Protein AF-A0A0G1QEK6-F1 (afdb_monomer_lite)

pLDDT: mean 96.11, std 2.42, range [83.25, 98.31]

Radius of gyration: 10.99 Å; chains: 1; bounding box: 25×16×28 Å

Sequence (53 aa):
MHQNIGDGYLGTQALARLINHPSLAHLPLILEVPGDGSGPDKANIDRVKQMFS

Structure (mmCIF, N/CA/C/O backbone):
data_AF-A0A0G1QEK6-F1
#
_entry.id   AF-A0A0G1QEK6-F1
#
loop_
_atom_site.group_PDB
_atom_site.id
_atom_site.type_symbol
_atom_site.label_atom_id
_atom_site.label_alt_id
_atom_site.label_comp_id
_atom_site.label_asym_id
_atom_site.label_entity_id
_atom_site.label_seq_id
_atom_site.pdbx_PDB_ins_code
_atom_site.Cartn_x
_atom_site.Cartn_y
_atom_site.Cartn_z
_atom_site.occupancy
_atom_site.B_iso_or_equiv
_atom_site.auth_seq_id
_atom_site.auth_comp_id
_atom_site.auth_asym_id
_atom_site.auth_atom_id
_atom_site.pdbx_PDB_model_num
ATOM 1 N N . MET A 1 1 ? 15.075 6.932 -1.353 1.00 83.25 1 MET A N 1
ATOM 2 C CA . MET A 1 1 ? 14.318 6.454 -2.532 1.00 83.25 1 MET A CA 1
ATOM 3 C C . MET A 1 1 ? 13.300 5.432 -2.045 1.00 83.25 1 MET A C 1
ATOM 5 O O . MET A 1 1 ? 13.633 4.699 -1.122 1.00 83.25 1 MET A O 1
ATOM 9 N N . HIS A 1 2 ? 12.079 5.417 -2.587 1.00 93.69 2 HIS A N 1
ATOM 10 C CA . HIS A 1 2 ? 11.071 4.412 -2.223 1.00 93.69 2 HIS A CA 1
ATOM 11 C C . HIS A 1 2 ? 11.450 3.025 -2.762 1.00 93.69 2 HIS A C 1
ATOM 13 O O . HIS A 1 2 ? 12.191 2.918 -3.737 1.00 93.69 2 HIS A O 1
ATOM 19 N N . GLN A 1 3 ? 10.934 1.974 -2.126 1.00 96.75 3 GLN A N 1
ATOM 20 C CA . GLN A 1 3 ? 11.084 0.585 -2.560 1.00 96.75 3 GLN A CA 1
ATOM 21 C C . GLN A 1 3 ? 9.709 -0.069 -2.680 1.00 96.75 3 GLN A C 1
ATOM 23 O O . GLN A 1 3 ? 8.740 0.381 -2.067 1.00 96.75 3 GLN A O 1
ATOM 28 N N . ASN A 1 4 ? 9.639 -1.124 -3.488 1.00 97.31 4 ASN A N 1
ATOM 29 C CA . ASN A 1 4 ? 8.433 -1.923 -3.649 1.00 97.31 4 ASN A CA 1
ATOM 30 C C . ASN A 1 4 ? 8.041 -2.611 -2.335 1.00 97.31 4 ASN A C 1
ATOM 32 O O . ASN A 1 4 ? 8.832 -2.759 -1.398 1.00 97.31 4 ASN A O 1
ATOM 36 N N . ILE A 1 5 ? 6.779 -3.016 -2.261 1.00 97.50 5 ILE A N 1
ATOM 37 C CA . ILE A 1 5 ? 6.159 -3.548 -1.052 1.00 97.50 5 ILE A CA 1
ATOM 38 C C . ILE A 1 5 ? 6.880 -4.826 -0.620 1.00 97.50 5 ILE A C 1
ATOM 40 O O . ILE A 1 5 ? 6.827 -5.835 -1.317 1.00 97.50 5 ILE A O 1
ATOM 44 N N . GLY A 1 6 ? 7.535 -4.779 0.543 1.00 95.38 6 GLY A N 1
ATOM 45 C CA . GLY A 1 6 ? 8.309 -5.892 1.105 1.00 95.38 6 GLY A CA 1
ATOM 46 C C . GLY A 1 6 ? 9.785 -5.938 0.700 1.00 95.38 6 GLY A C 1
ATOM 47 O O . GLY A 1 6 ? 10.539 -6.670 1.330 1.00 95.38 6 GLY A O 1
ATOM 48 N N . ASP A 1 7 ? 10.214 -5.115 -0.258 1.00 96.19 7 ASP A N 1
ATOM 49 C CA . ASP A 1 7 ? 11.589 -5.133 -0.783 1.00 96.19 7 ASP A CA 1
ATOM 50 C C . ASP A 1 7 ? 12.515 -4.144 -0.048 1.00 96.19 7 ASP A C 1
ATOM 52 O O . ASP A 1 7 ? 13.705 -4.041 -0.350 1.00 96.19 7 ASP A O 1
ATOM 56 N N . GLY A 1 8 ? 11.968 -3.400 0.920 1.00 95.50 8 GLY A N 1
ATOM 57 C CA . GLY A 1 8 ? 12.708 -2.448 1.740 1.00 95.50 8 GLY A CA 1
ATOM 58 C C . GLY A 1 8 ? 12.799 -2.799 3.217 1.00 95.50 8 GLY A C 1
ATOM 59 O O . GLY A 1 8 ? 12.200 -3.752 3.706 1.00 95.50 8 GLY A O 1
ATOM 60 N N . TYR A 1 9 ? 13.545 -1.980 3.955 1.00 96.50 9 TYR A N 1
ATOM 61 C CA . TYR A 1 9 ? 13.957 -2.277 5.333 1.00 96.50 9 TYR A CA 1
ATOM 62 C C . TYR A 1 9 ? 12.842 -2.213 6.383 1.00 96.50 9 TYR A C 1
ATOM 64 O O . TYR A 1 9 ? 13.014 -2.740 7.478 1.00 96.50 9 TYR A O 1
ATOM 72 N N . LEU A 1 10 ? 11.703 -1.583 6.072 1.00 94.69 10 LEU A N 1
ATOM 73 C CA . LEU A 1 10 ? 10.557 -1.539 6.986 1.00 94.69 10 LEU A CA 1
ATOM 74 C C . LEU A 1 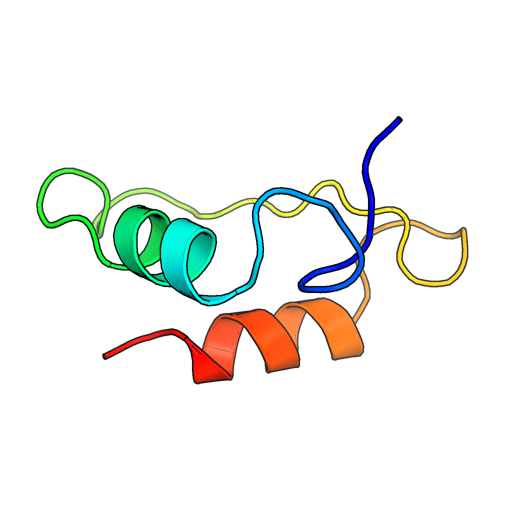10 ? 9.953 -2.941 7.195 1.00 94.69 10 LEU A C 1
ATOM 76 O O . LEU A 1 10 ? 9.461 -3.254 8.277 1.00 94.69 10 LEU A O 1
ATOM 80 N N . GLY A 1 11 ? 10.020 -3.791 6.164 1.00 93.12 11 GLY A N 1
ATOM 81 C CA . GLY A 1 11 ? 9.433 -5.126 6.167 1.00 93.12 11 GLY A CA 1
ATOM 82 C C . GLY A 1 11 ? 7.901 -5.131 6.081 1.00 93.12 11 GLY A C 1
ATOM 83 O O . GLY A 1 11 ? 7.210 -4.150 6.365 1.00 93.12 11 GLY A O 1
ATOM 84 N N . THR A 1 12 ? 7.349 -6.277 5.683 1.00 94.75 12 THR A N 1
ATOM 85 C CA . THR A 1 12 ? 5.904 -6.449 5.452 1.00 94.75 12 THR A CA 1
ATOM 86 C C . THR A 1 12 ? 5.080 -6.404 6.737 1.00 94.75 12 THR A C 1
ATOM 88 O O . THR A 1 12 ? 3.974 -5.876 6.731 1.00 94.75 12 THR A O 1
ATOM 91 N N . GLN A 1 13 ? 5.616 -6.891 7.861 1.00 95.50 13 GLN A N 1
ATOM 92 C CA . GLN A 1 13 ? 4.889 -6.908 9.137 1.00 95.50 13 GLN A CA 1
ATOM 93 C C . GLN A 1 13 ? 4.621 -5.503 9.685 1.00 95.50 13 GLN A C 1
ATOM 95 O O . GLN A 1 13 ? 3.525 -5.228 10.170 1.00 95.50 13 GLN A O 1
ATOM 100 N N . ALA A 1 14 ? 5.609 -4.607 9.622 1.00 96.31 14 ALA A N 1
ATOM 101 C CA . ALA A 1 14 ? 5.430 -3.237 10.089 1.00 96.31 14 ALA A CA 1
ATOM 102 C C . ALA A 1 14 ? 4.450 -2.475 9.188 1.00 96.31 14 ALA A C 1
ATOM 104 O O . ALA A 1 14 ? 3.584 -1.761 9.693 1.00 96.31 14 ALA A O 1
ATOM 105 N N . LEU A 1 15 ? 4.524 -2.693 7.871 1.00 96.81 15 LEU A N 1
ATOM 106 C CA . LEU A 1 15 ? 3.576 -2.103 6.932 1.00 96.81 15 LEU A CA 1
ATOM 107 C C . LEU A 1 15 ? 2.145 -2.616 7.166 1.00 96.81 15 LEU A C 1
ATOM 109 O O . LEU A 1 15 ? 1.217 -1.815 7.201 1.00 96.81 15 LEU A O 1
ATOM 113 N N . ALA A 1 16 ? 1.965 -3.915 7.426 1.00 97.19 16 ALA A N 1
ATOM 114 C CA . ALA A 1 16 ? 0.661 -4.492 7.754 1.00 97.19 16 ALA A CA 1
ATOM 115 C C . ALA A 1 16 ? 0.047 -3.872 9.024 1.00 97.19 16 ALA A C 1
ATOM 117 O O . ALA A 1 16 ? -1.152 -3.603 9.059 1.00 97.19 16 ALA A O 1
ATOM 118 N N . ARG A 1 17 ? 0.855 -3.574 10.053 1.00 97.44 17 ARG A N 1
ATOM 119 C CA . ARG A 1 17 ? 0.371 -2.869 11.258 1.00 97.44 17 ARG A CA 1
ATOM 120 C C . ARG A 1 17 ? -0.130 -1.460 10.946 1.00 97.44 17 ARG A C 1
ATOM 122 O O . ARG A 1 17 ? -1.123 -1.041 11.528 1.00 97.44 17 ARG A O 1
ATOM 129 N N . LEU A 1 18 ? 0.549 -0.741 10.051 1.00 96.38 18 LEU A N 1
ATOM 130 C CA . LEU A 1 18 ? 0.135 0.597 9.625 1.00 96.38 18 LEU A CA 1
ATOM 131 C C . LEU A 1 18 ? -1.166 0.543 8.814 1.00 96.38 18 LEU A C 1
ATOM 133 O O . LEU A 1 18 ? -2.096 1.285 9.116 1.00 96.38 18 LEU A O 1
ATOM 137 N N . ILE A 1 19 ? -1.232 -0.354 7.823 1.00 96.75 19 ILE A N 1
ATOM 138 C CA . ILE A 1 19 ? -2.393 -0.533 6.937 1.00 96.75 19 ILE A CA 1
ATOM 139 C C . ILE A 1 19 ? -3.659 -0.850 7.743 1.00 96.75 19 ILE A C 1
ATOM 141 O O . ILE A 1 19 ? -4.716 -0.293 7.465 1.00 96.75 19 ILE A O 1
ATOM 145 N N . ASN A 1 20 ? -3.545 -1.700 8.766 1.00 97.62 20 ASN A N 1
ATOM 146 C CA . ASN A 1 20 ? -4.678 -2.116 9.595 1.00 97.62 20 ASN A CA 1
ATOM 147 C C . ASN A 1 20 ? -4.844 -1.281 10.873 1.00 97.62 20 ASN A C 1
ATOM 149 O O . ASN A 1 20 ? -5.582 -1.681 11.775 1.00 97.62 20 ASN A O 1
ATOM 153 N N . HIS A 1 21 ? -4.155 -0.144 11.011 1.00 98.31 21 HIS A N 1
ATOM 154 C CA . HIS A 1 21 ? -4.271 0.645 12.232 1.00 98.31 21 HIS A CA 1
ATOM 155 C C . HIS A 1 21 ? -5.706 1.197 12.368 1.00 98.31 21 HIS A C 1
ATOM 157 O O . HIS A 1 21 ? -6.162 1.904 11.464 1.00 98.31 21 HIS A O 1
ATOM 163 N N . PRO A 1 22 ? -6.424 0.963 13.488 1.00 97.94 22 PRO A N 1
ATOM 164 C CA . PRO A 1 22 ? -7.845 1.310 13.597 1.00 97.94 22 PRO A CA 1
ATOM 165 C C . PRO A 1 22 ? -8.151 2.791 13.346 1.00 97.94 22 PRO A C 1
ATOM 167 O O . PRO A 1 22 ? -9.173 3.131 12.757 1.00 97.94 22 PRO A O 1
ATOM 170 N N . SER A 1 23 ? -7.241 3.688 13.742 1.00 98.25 23 SER A N 1
ATOM 171 C CA . SER A 1 23 ? -7.409 5.128 13.513 1.00 98.25 23 SER A CA 1
ATOM 172 C C . SER A 1 23 ? -7.191 5.560 12.060 1.00 98.25 23 SER A C 1
ATOM 174 O O . SER A 1 23 ? -7.500 6.699 11.735 1.00 98.25 23 SER A O 1
ATOM 176 N N . LEU A 1 24 ? -6.628 4.701 11.205 1.00 97.69 24 LEU A N 1
ATOM 177 C CA . LEU A 1 24 ? -6.289 5.005 9.810 1.00 97.69 24 LEU A CA 1
ATOM 178 C C . LEU A 1 24 ? -7.130 4.206 8.809 1.00 97.69 24 LEU A C 1
ATOM 180 O O . LEU A 1 24 ? -7.193 4.591 7.650 1.00 97.69 24 LEU A O 1
ATOM 184 N N . ALA A 1 25 ? -7.811 3.140 9.242 1.00 96.25 25 ALA A N 1
ATOM 185 C CA . ALA A 1 25 ? -8.518 2.201 8.364 1.00 96.25 25 ALA A CA 1
ATOM 186 C C . ALA A 1 25 ? -9.631 2.829 7.496 1.00 96.25 25 ALA A C 1
ATOM 188 O O . ALA A 1 25 ? -10.064 2.233 6.516 1.00 96.25 25 ALA A O 1
ATOM 189 N N . HIS A 1 26 ? -10.101 4.028 7.851 1.00 96.19 26 HIS A N 1
ATOM 190 C CA . HIS A 1 26 ? -11.105 4.778 7.093 1.00 96.19 26 HIS A CA 1
ATOM 191 C C . HIS A 1 26 ? -10.503 5.716 6.031 1.00 96.19 26 HIS A C 1
ATOM 193 O O . HIS A 1 26 ? -11.243 6.315 5.252 1.00 96.19 26 HIS A O 1
ATOM 199 N N . LEU A 1 27 ? -9.180 5.890 6.021 1.00 97.94 27 LEU A N 1
ATOM 200 C CA . LEU A 1 27 ? -8.474 6.776 5.103 1.00 97.94 27 LEU A CA 1
ATOM 201 C C . LEU A 1 27 ? -8.043 6.023 3.837 1.00 97.94 27 LEU A C 1
ATOM 203 O O . LEU A 1 27 ? -7.799 4.815 3.879 1.00 97.94 27 LEU A O 1
ATOM 207 N N . PRO A 1 28 ? -7.902 6.723 2.699 1.00 97.31 28 PRO A N 1
ATOM 208 C CA . PRO A 1 28 ? -7.347 6.120 1.497 1.00 97.31 28 PRO A CA 1
ATOM 209 C C . PRO A 1 28 ? -5.867 5.763 1.691 1.00 97.31 28 PRO A C 1
ATOM 211 O O . PRO A 1 28 ? -5.074 6.567 2.182 1.00 97.31 28 PRO A O 1
ATOM 214 N N . LEU A 1 29 ? -5.484 4.572 1.231 1.00 96.19 29 LEU A N 1
ATOM 215 C CA . LEU A 1 29 ? -4.095 4.127 1.157 1.00 96.19 29 LEU A CA 1
ATOM 216 C C . LEU A 1 29 ? -3.562 4.358 -0.264 1.00 96.19 29 LEU A C 1
ATOM 218 O O . LEU A 1 29 ? -3.981 3.677 -1.200 1.00 96.1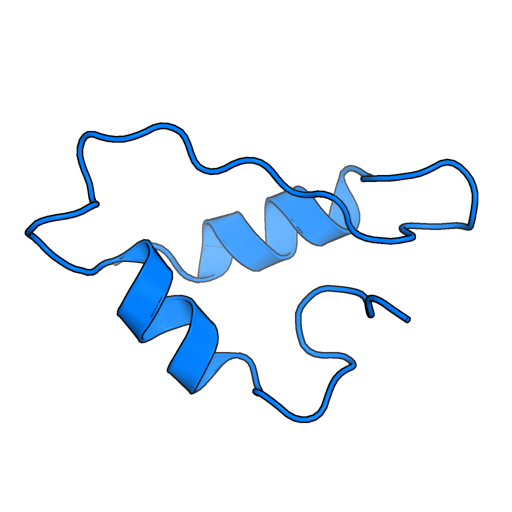9 29 LEU A O 1
ATOM 222 N N . ILE A 1 30 ? -2.639 5.307 -0.423 1.00 96.75 30 ILE A N 1
ATOM 223 C CA . ILE A 1 30 ? -2.010 5.630 -1.712 1.00 96.75 30 ILE A CA 1
ATOM 224 C C . ILE A 1 30 ? -0.609 5.023 -1.756 1.00 96.75 30 ILE A C 1
ATOM 226 O O . ILE A 1 30 ? 0.192 5.228 -0.845 1.00 96.75 30 ILE A O 1
ATOM 230 N N . LEU A 1 31 ? -0.312 4.271 -2.816 1.00 96.56 31 LEU A N 1
ATOM 231 C CA . LEU A 1 31 ? 1.025 3.738 -3.055 1.00 96.56 31 LEU A CA 1
ATOM 232 C C . LEU A 1 31 ? 1.782 4.667 -4.001 1.00 96.56 31 LEU A C 1
ATOM 234 O O . LEU A 1 31 ? 1.300 4.948 -5.090 1.00 96.56 31 LEU A O 1
ATOM 238 N N . GLU A 1 32 ? 2.986 5.073 -3.610 1.00 96.69 32 GLU A N 1
ATOM 239 C CA . GLU A 1 32 ? 3.943 5.813 -4.448 1.00 96.69 32 GLU A CA 1
ATOM 240 C C . GLU A 1 32 ? 5.242 5.005 -4.592 1.00 96.69 32 GLU A C 1
ATOM 242 O O . GLU A 1 32 ? 6.350 5.489 -4.358 1.00 96.69 32 GLU A O 1
ATOM 247 N N . VAL A 1 33 ? 5.097 3.711 -4.881 1.00 97.00 33 VAL A N 1
ATOM 248 C CA . VAL A 1 33 ? 6.226 2.789 -5.055 1.00 97.00 33 VAL A CA 1
ATOM 249 C C . VAL A 1 33 ? 6.762 2.826 -6.493 1.00 97.00 33 VAL A C 1
ATOM 251 O O . VAL A 1 33 ? 6.022 3.210 -7.401 1.00 97.00 33 VAL A O 1
ATOM 254 N N . PRO A 1 34 ? 8.020 2.404 -6.730 1.00 97.62 34 PRO A N 1
ATOM 255 C CA . PRO A 1 34 ? 8.594 2.386 -8.078 1.00 97.62 34 PRO A CA 1
ATOM 256 C C . PRO A 1 34 ? 7.869 1.468 -9.080 1.00 97.62 34 PRO A C 1
ATOM 258 O O . PRO A 1 34 ? 7.887 1.760 -10.275 1.00 97.62 34 PRO A O 1
ATOM 261 N N . GLY A 1 35 ? 7.279 0.361 -8.608 1.00 95.94 35 GLY A N 1
ATOM 262 C CA . GLY A 1 35 ? 6.725 -0.710 -9.444 1.00 95.94 35 GLY A CA 1
ATOM 263 C C . GLY A 1 35 ? 7.787 -1.327 -10.347 1.00 95.94 35 GLY A C 1
ATOM 264 O O . GLY A 1 35 ? 8.850 -1.727 -9.864 1.00 95.94 35 GLY A O 1
ATOM 265 N N . ASP A 1 36 ? 7.513 -1.362 -11.648 1.00 95.75 36 ASP A N 1
ATOM 266 C CA . ASP A 1 36 ? 8.447 -1.786 -12.699 1.00 95.75 36 ASP A CA 1
ATOM 267 C C . ASP A 1 36 ? 9.335 -0.647 -13.242 1.00 95.75 36 ASP A C 1
ATOM 269 O O . ASP A 1 36 ? 10.081 -0.835 -14.202 1.00 95.75 36 ASP A O 1
ATOM 273 N N . GLY A 1 37 ? 9.272 0.535 -12.621 1.00 94.88 37 GLY A N 1
ATOM 274 C CA . GLY A 1 37 ? 9.901 1.767 -13.099 1.00 94.88 37 GLY A CA 1
ATOM 275 C C . GLY A 1 37 ? 8.904 2.774 -13.677 1.00 94.88 37 GLY A C 1
ATOM 276 O O . GLY A 1 37 ? 9.270 3.932 -13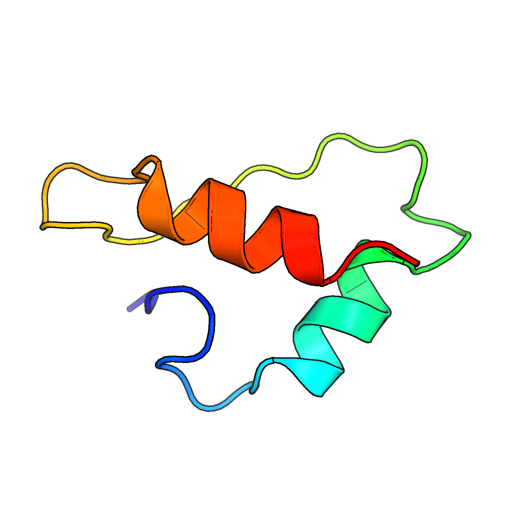.868 1.00 94.88 37 GLY A O 1
ATOM 277 N N . SER A 1 38 ? 7.646 2.372 -13.889 1.00 93.81 38 SER A N 1
ATOM 278 C CA . SER A 1 38 ? 6.564 3.238 -14.386 1.00 93.81 38 SER A CA 1
ATOM 279 C C . SER A 1 38 ? 5.647 3.770 -13.276 1.00 93.81 38 SER A C 1
ATOM 281 O O . SER A 1 38 ? 4.633 4.407 -13.563 1.00 93.81 38 SER A O 1
ATOM 283 N N . GLY A 1 39 ? 5.993 3.519 -12.010 1.00 93.56 39 GLY A N 1
ATO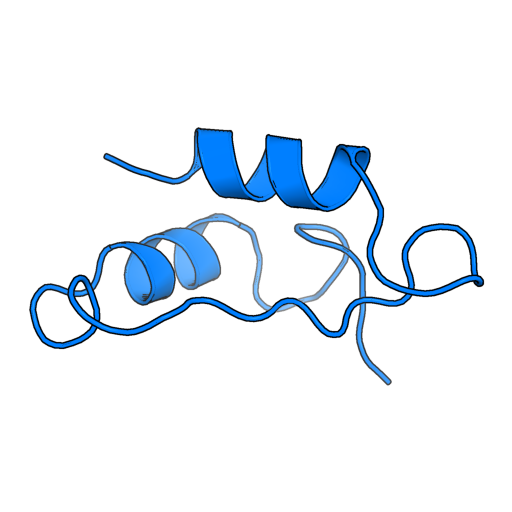M 284 C CA . GLY A 1 39 ? 5.165 3.828 -10.847 1.00 93.56 39 GLY A CA 1
ATOM 285 C C . GLY A 1 39 ? 4.387 2.609 -10.335 1.00 93.56 39 GLY A C 1
ATOM 286 O O . GLY A 1 39 ? 4.691 1.479 -10.712 1.00 93.56 39 GLY A O 1
ATOM 287 N N . PRO A 1 40 ? 3.396 2.808 -9.450 1.00 95.12 40 PRO A N 1
ATOM 288 C CA . PRO A 1 40 ? 2.681 1.720 -8.788 1.00 95.12 40 PRO A CA 1
ATOM 289 C C . PRO A 1 40 ? 2.008 0.762 -9.773 1.00 95.12 40 PRO A C 1
ATOM 291 O O . PRO A 1 40 ? 1.302 1.182 -10.688 1.00 95.12 40 PRO A O 1
ATOM 294 N N . ASP A 1 41 ? 2.167 -0.538 -9.535 1.00 97.44 41 ASP A N 1
ATOM 295 C CA . ASP A 1 41 ? 1.659 -1.598 -10.400 1.00 97.44 41 ASP A CA 1
ATOM 296 C C . ASP A 1 41 ? 0.686 -2.539 -9.670 1.00 97.44 41 ASP A C 1
ATOM 298 O O . ASP A 1 41 ? 0.473 -2.484 -8.451 1.00 97.44 41 ASP A O 1
ATOM 302 N N . LYS A 1 42 ? 0.086 -3.454 -10.438 1.00 97.69 42 LYS A N 1
ATOM 303 C CA . LYS A 1 42 ? -0.830 -4.462 -9.899 1.00 97.69 42 LYS A CA 1
ATOM 304 C C . LYS A 1 42 ? -0.154 -5.384 -8.879 1.00 97.69 42 LYS A C 1
ATOM 306 O O . LYS A 1 42 ? -0.798 -5.765 -7.904 1.00 97.69 42 LYS A O 1
ATOM 311 N N . ALA A 1 43 ? 1.118 -5.728 -9.074 1.00 97.69 43 ALA A N 1
ATOM 312 C CA . ALA A 1 43 ? 1.827 -6.640 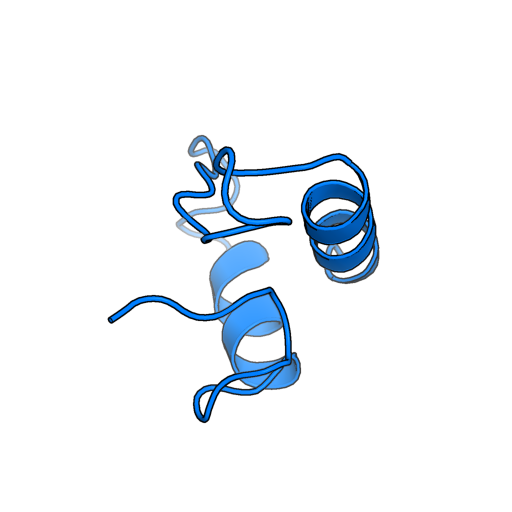-8.184 1.00 97.69 43 ALA A CA 1
ATOM 313 C C . ALA A 1 43 ? 1.947 -6.061 -6.766 1.00 97.69 43 ALA A C 1
ATOM 315 O O . ALA A 1 43 ? 1.676 -6.755 -5.787 1.00 97.69 43 ALA A O 1
ATOM 316 N N . ASN A 1 44 ? 2.280 -4.776 -6.641 1.00 97.75 44 ASN A N 1
ATOM 317 C CA . ASN A 1 44 ? 2.370 -4.098 -5.351 1.00 97.75 44 ASN A CA 1
ATOM 318 C C . ASN A 1 44 ? 0.995 -3.906 -4.696 1.00 97.75 44 ASN A C 1
ATOM 320 O O . ASN A 1 44 ? 0.870 -4.080 -3.483 1.00 97.75 44 ASN A O 1
ATOM 324 N N . ILE A 1 45 ? -0.049 -3.631 -5.485 1.00 97.75 45 ILE A N 1
ATOM 325 C CA . ILE A 1 45 ? -1.431 -3.593 -4.985 1.00 97.75 45 ILE A CA 1
ATOM 326 C C . ILE A 1 45 ? -1.848 -4.956 -4.422 1.00 97.75 45 ILE A C 1
ATOM 328 O O . ILE A 1 45 ? -2.420 -5.024 -3.335 1.00 97.75 45 ILE A O 1
ATOM 332 N N . ASP A 1 46 ? -1.549 -6.047 -5.127 1.00 98.12 46 ASP A N 1
ATOM 333 C CA . ASP A 1 46 ? -1.897 -7.396 -4.681 1.00 98.12 46 ASP A CA 1
ATOM 334 C C . ASP A 1 46 ? -1.125 -7.787 -3.408 1.00 98.12 46 ASP A C 1
ATOM 336 O O . ASP A 1 46 ? -1.721 -8.345 -2.486 1.00 98.12 46 ASP A O 1
ATOM 340 N N . ARG A 1 47 ? 0.162 -7.418 -3.297 1.00 97.19 47 ARG A N 1
ATOM 341 C CA . ARG A 1 47 ? 0.952 -7.596 -2.062 1.00 97.19 47 ARG A CA 1
ATOM 342 C C . ARG A 1 47 ? 0.316 -6.876 -0.872 1.00 97.19 47 ARG A C 1
ATOM 344 O O . ARG A 1 47 ? 0.212 -7.457 0.200 1.00 97.19 47 ARG A O 1
ATOM 351 N N . VAL A 1 48 ? -0.134 -5.634 -1.055 1.00 97.44 48 VAL A N 1
ATOM 352 C CA . VAL A 1 48 ? -0.821 -4.860 -0.005 1.00 97.44 48 VAL A CA 1
ATOM 353 C C . VAL A 1 48 ? -2.168 -5.481 0.358 1.00 97.44 48 VAL A C 1
ATOM 355 O O . VAL A 1 48 ? -2.497 -5.573 1.536 1.00 97.44 48 VAL A O 1
ATOM 358 N N . LYS A 1 49 ? -2.932 -5.976 -0.624 1.00 96.94 49 LYS A N 1
ATOM 359 C CA . LYS A 1 49 ? -4.214 -6.655 -0.374 1.00 96.94 49 LYS A CA 1
ATOM 360 C C . LYS A 1 49 ? -4.077 -7.875 0.536 1.00 96.94 49 LYS A C 1
ATOM 362 O O . LYS A 1 49 ? -4.956 -8.111 1.354 1.00 96.94 49 LYS A O 1
ATOM 367 N N . GLN A 1 50 ? -2.970 -8.609 0.431 1.00 97.06 50 GLN A N 1
ATOM 368 C CA . GLN A 1 50 ? -2.667 -9.748 1.305 1.00 97.06 50 GLN A CA 1
ATOM 369 C C . GLN A 1 50 ? -2.359 -9.347 2.757 1.00 97.06 50 GLN A C 1
ATOM 371 O O . GLN A 1 50 ? -2.274 -10.219 3.617 1.00 97.06 50 GLN A O 1
ATOM 376 N N . MET A 1 51 ? -2.162 -8.055 3.035 1.00 96.50 51 MET A N 1
ATOM 377 C CA . MET A 1 51 ? -1.845 -7.550 4.372 1.00 96.50 51 MET A CA 1
ATOM 378 C C . MET A 1 51 ? -3.075 -7.091 5.150 1.00 96.50 51 MET A C 1
ATOM 380 O O . MET A 1 51 ? -2.938 -6.852 6.346 1.00 96.50 51 MET A O 1
ATOM 384 N N . PHE A 1 52 ? -4.242 -6.943 4.516 1.00 95.38 52 PHE A N 1
ATOM 385 C CA . PHE A 1 52 ? -5.474 -6.617 5.237 1.00 95.38 52 PHE A CA 1
ATOM 386 C C . PHE A 1 52 ? -5.946 -7.817 6.061 1.00 95.38 52 PHE A C 1
ATOM 388 O O . PHE A 1 52 ? -5.898 -8.955 5.591 1.00 95.38 52 PHE A O 1
ATOM 395 N N . SER A 1 53 ? -6.395 -7.538 7.282 1.00 88.69 53 SER A N 1
ATOM 396 C CA . SER A 1 53 ? -6.873 -8.517 8.268 1.00 88.69 53 SER A CA 1
ATOM 397 C C . SER A 1 53 ? -8.308 -8.255 8.686 1.00 88.69 53 SER A C 1
ATOM 399 O O . SER A 1 53 ? -8.642 -7.058 8.830 1.00 88.69 53 SER A O 1
#

Foldseek 3Di:
DAAAAQPDDCGNVNVLCVCAPPVPVVDDDDAQHCPVNPTDDPVSVVSVVVSH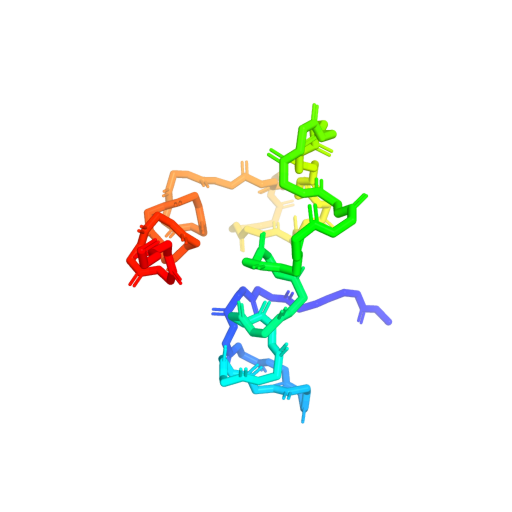D

Secondary structure (DSSP, 8-state):
----TTSSTTHHHHHHHHHT-TTTTTS-------BTTTBS-HHHHHHHHTT--